Protein AF-A0A227IZY6-F1 (afdb_monomer_lite)

Radius of gyration: 18.01 Å; chains: 1; bounding box: 38×23×50 Å

Structure (mmCIF, N/CA/C/O backbone):
data_AF-A0A227IZY6-F1
#
_entry.id   AF-A0A227IZY6-F1
#
loop_
_atom_site.group_PDB
_atom_site.id
_atom_site.type_symbol
_atom_site.label_atom_id
_atom_site.label_alt_id
_atom_site.label_comp_id
_atom_site.label_asym_id
_atom_site.label_entity_id
_atom_site.label_seq_id
_atom_site.pdbx_PDB_ins_code
_atom_site.Cartn_x
_atom_site.Cartn_y
_atom_site.Cartn_z
_atom_site.occupancy
_atom_site.B_iso_or_equiv
_atom_site.auth_seq_id
_atom_site.auth_comp_id
_atom_site.auth_asym_id
_atom_site.auth_atom_id
_atom_site.pdbx_PDB_model_num
ATOM 1 N N . ASP A 1 1 ? -12.923 -6.815 21.461 1.00 88.06 1 ASP A N 1
ATOM 2 C CA . ASP A 1 1 ? -12.351 -5.858 22.410 1.00 88.06 1 ASP A CA 1
ATOM 3 C C . ASP A 1 1 ? -10.845 -6.022 22.336 1.00 88.06 1 ASP A C 1
ATOM 5 O O . ASP A 1 1 ? -10.400 -7.162 22.264 1.00 88.06 1 ASP A O 1
ATOM 9 N N . PHE A 1 2 ? -10.106 -4.923 22.218 1.00 94.81 2 PHE A N 1
ATOM 10 C CA . PHE A 1 2 ? -8.647 -4.906 22.063 1.00 94.81 2 PHE A CA 1
ATOM 11 C C . PHE A 1 2 ? -7.969 -3.984 23.090 1.00 94.81 2 PHE A C 1
ATOM 13 O O . PHE A 1 2 ? -6.797 -3.645 22.917 1.00 94.81 2 PHE A O 1
ATOM 20 N N . SER A 1 3 ? -8.681 -3.587 24.152 1.00 94.81 3 SER A N 1
ATOM 21 C CA . SER A 1 3 ? -8.187 -2.651 25.171 1.00 94.81 3 SER A CA 1
ATOM 22 C C . SER A 1 3 ? -6.885 -3.090 25.846 1.00 94.81 3 SER A C 1
ATOM 24 O O . SER A 1 3 ? -6.077 -2.242 26.208 1.00 94.81 3 SER A O 1
ATOM 26 N N . ASP A 1 4 ? -6.644 -4.400 25.965 1.00 96.81 4 ASP A N 1
ATOM 27 C CA . ASP A 1 4 ? -5.420 -4.948 26.570 1.00 96.81 4 ASP A CA 1
ATOM 28 C C . ASP A 1 4 ? -4.173 -4.773 25.680 1.00 96.81 4 ASP A C 1
ATOM 30 O O . ASP A 1 4 ? -3.046 -4.922 26.149 1.00 96.81 4 ASP A O 1
ATOM 34 N N . LEU A 1 5 ? -4.358 -4.472 24.388 1.00 97.56 5 LEU A N 1
ATOM 35 C 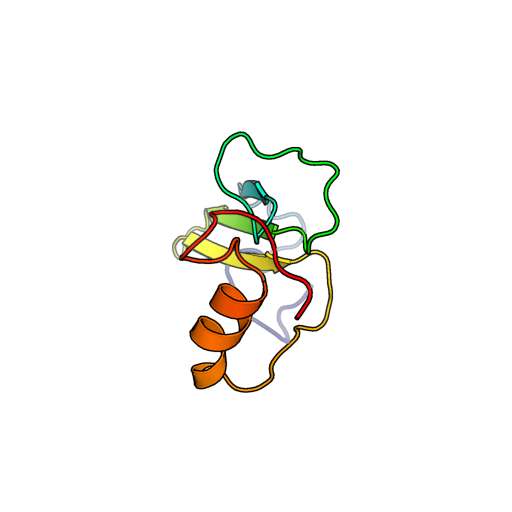CA . LEU A 1 5 ? -3.281 -4.345 23.399 1.00 97.56 5 LEU A CA 1
ATOM 36 C C . LEU A 1 5 ? -3.067 -2.904 22.928 1.00 97.56 5 LEU A C 1
ATOM 38 O O . LEU A 1 5 ? -1.954 -2.538 22.549 1.00 97.56 5 LEU A O 1
ATOM 42 N N . THR A 1 6 ? -4.123 -2.088 22.879 1.00 97.25 6 THR A N 1
ATOM 43 C CA . THR A 1 6 ? -4.049 -0.726 22.343 1.00 97.25 6 THR A CA 1
ATOM 44 C C . THR A 1 6 ? -5.143 0.182 22.895 1.00 97.25 6 THR A C 1
ATOM 46 O O . THR A 1 6 ? -6.254 -0.251 23.182 1.00 97.25 6 THR A O 1
ATOM 49 N N . VAL A 1 7 ? -4.833 1.477 22.962 1.00 96.19 7 VAL A N 1
ATOM 50 C CA . VAL A 1 7 ? -5.772 2.563 23.292 1.00 96.19 7 VAL A CA 1
ATOM 51 C C . VAL A 1 7 ? -6.173 3.381 22.054 1.00 96.19 7 VAL A C 1
ATOM 53 O O . VAL A 1 7 ? -6.676 4.495 22.176 1.00 96.19 7 VAL A O 1
ATOM 56 N N . SER A 1 8 ? -5.898 2.868 20.849 1.00 97.00 8 SER A N 1
ATOM 57 C CA . SER A 1 8 ? -6.126 3.587 19.591 1.00 97.00 8 SER A CA 1
ATOM 58 C C . SER A 1 8 ? -7.613 3.841 19.323 1.00 97.00 8 SER A C 1
ATOM 60 O O . SER A 1 8 ? -8.442 2.935 19.447 1.00 97.00 8 SER A O 1
ATOM 62 N N . ALA A 1 9 ? -7.926 5.066 18.886 1.00 96.56 9 ALA A N 1
ATOM 63 C CA . ALA A 1 9 ? -9.274 5.561 18.611 1.00 96.56 9 ALA A CA 1
ATOM 64 C C . ALA A 1 9 ? -10.225 4.572 17.897 1.00 96.56 9 ALA A C 1
ATOM 66 O O . ALA A 1 9 ? -11.344 4.402 18.380 1.00 96.56 9 ALA A O 1
ATOM 67 N N . PRO A 1 10 ? -9.857 3.867 16.806 1.00 96.31 10 PRO A N 1
ATOM 68 C CA . PRO A 1 10 ? -10.788 2.967 16.116 1.00 96.31 10 PRO A CA 1
ATOM 69 C C . PRO A 1 10 ? -11.299 1.786 16.957 1.00 96.31 10 PRO A C 1
ATOM 71 O O . PRO A 1 10 ? -12.313 1.190 16.605 1.00 96.31 10 PRO A O 1
ATOM 74 N N . PHE A 1 11 ? -10.619 1.434 18.054 1.00 96.69 11 PHE A N 1
ATOM 75 C CA . PHE A 1 11 ? -10.888 0.218 18.831 1.00 96.69 11 PHE A CA 1
ATOM 76 C C . PHE A 1 11 ? -11.427 0.483 20.243 1.00 96.69 11 PHE A C 1
ATOM 78 O O . PHE A 1 11 ? -11.563 -0.458 21.022 1.00 96.69 11 PHE A O 1
ATOM 85 N N . THR A 1 12 ? -11.749 1.736 20.579 1.00 95.31 12 THR A N 1
ATOM 86 C CA . THR A 1 12 ? -12.131 2.142 21.945 1.00 95.31 12 THR A CA 1
ATOM 87 C C . THR A 1 12 ? -13.490 1.616 22.405 1.00 95.31 12 THR A C 1
ATOM 89 O O . THR A 1 12 ? -13.749 1.582 23.602 1.00 95.31 12 THR A O 1
ATOM 92 N N . GLU A 1 13 ? -14.380 1.243 21.483 1.00 94.56 13 GLU A N 1
ATOM 93 C CA . GLU A 1 13 ? -15.725 0.765 21.810 1.00 94.56 13 GLU A CA 1
ATOM 94 C C . GLU A 1 13 ? -16.205 -0.285 20.801 1.00 94.56 13 GLU A C 1
ATOM 96 O O . GLU A 1 13 ? -15.972 -0.184 19.591 1.00 94.56 13 GLU A O 1
ATOM 101 N N . LYS A 1 14 ? -16.916 -1.308 21.289 1.00 95.38 14 LYS A N 1
ATOM 102 C CA . LYS A 1 14 ? -17.530 -2.327 20.434 1.00 95.38 14 LYS A CA 1
ATOM 103 C C . LYS A 1 14 ? -18.604 -1.693 19.547 1.00 95.38 14 LYS A C 1
ATOM 105 O O . LYS A 1 14 ? -19.579 -1.149 20.042 1.00 95.38 14 LYS A O 1
ATOM 110 N N . GLY A 1 15 ? -18.463 -1.851 18.232 1.00 95.56 15 GLY A N 1
ATOM 111 C CA . GLY A 1 15 ? -19.418 -1.312 17.259 1.00 95.56 15 GLY A CA 1
ATOM 112 C C . GLY A 1 15 ? -19.131 0.127 16.829 1.00 95.56 15 GLY A C 1
ATOM 113 O O . GLY A 1 15 ? -19.870 0.651 15.998 1.00 95.56 15 GLY A O 1
ATOM 114 N N . LYS A 1 16 ? -18.048 0.746 17.325 1.00 96.25 16 LYS A N 1
ATOM 115 C CA . LYS A 1 16 ? -17.578 2.038 16.820 1.00 96.25 16 LYS A CA 1
ATOM 116 C C . LYS A 1 16 ? -17.305 1.951 15.318 1.00 96.25 16 LYS A C 1
ATOM 118 O O . LYS A 1 16 ? -16.623 1.042 14.847 1.00 96.25 16 LYS A O 1
ATOM 123 N N . VAL A 1 17 ? -17.832 2.919 14.572 1.00 97.69 17 VAL A N 1
ATOM 124 C CA . VAL A 1 17 ? -17.612 3.052 13.129 1.00 97.69 17 VAL A CA 1
ATOM 125 C C . VAL A 1 17 ? -16.640 4.198 12.888 1.00 97.69 17 VAL A C 1
ATOM 127 O O . VAL A 1 17 ? -16.916 5.341 13.245 1.00 97.69 17 VAL A O 1
ATOM 130 N N . THR A 1 18 ? -15.510 3.898 12.255 1.00 98.25 18 THR A N 1
ATOM 131 C CA . THR A 1 18 ? -14.537 4.900 11.812 1.00 98.25 18 THR A CA 1
ATOM 132 C C . THR A 1 18 ? -14.636 5.042 10.295 1.00 98.25 18 THR A C 1
ATOM 134 O O . THR A 1 18 ? -14.463 4.041 9.596 1.00 98.25 18 THR A O 1
ATOM 137 N N . PRO A 1 19 ? -14.908 6.244 9.756 1.00 98.56 19 PRO A N 1
ATOM 138 C CA . PRO A 1 19 ? -1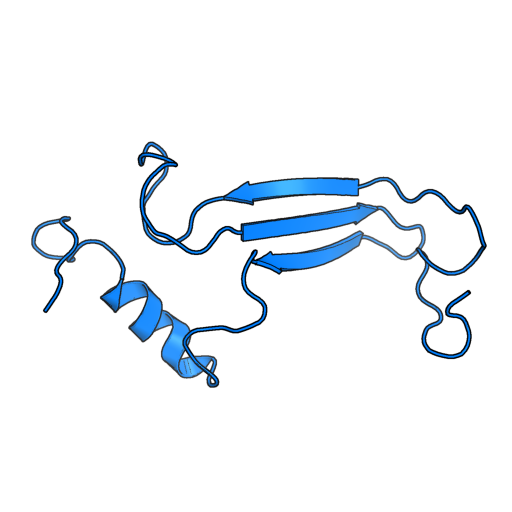4.882 6.464 8.317 1.00 98.56 19 PRO A CA 1
ATOM 139 C C . PRO A 1 19 ? -13.500 6.149 7.745 1.00 98.56 19 PRO A C 1
ATOM 141 O O . PRO A 1 19 ? -12.477 6.490 8.348 1.00 98.56 19 PRO A O 1
ATOM 144 N N . VAL A 1 20 ? -13.469 5.534 6.563 1.00 98.81 20 VAL A N 1
ATOM 145 C CA . VAL A 1 20 ? -12.220 5.199 5.875 1.00 98.81 20 VAL A CA 1
ATOM 146 C C . VAL A 1 20 ? -12.251 5.582 4.402 1.00 98.81 20 VAL A C 1
ATOM 148 O O . VAL A 1 20 ? -13.307 5.603 3.771 1.00 98.81 20 VAL A O 1
ATOM 151 N N . PHE A 1 21 ? -11.071 5.831 3.843 1.00 98.81 21 PHE A N 1
ATOM 152 C CA . PHE A 1 21 ? -10.835 5.869 2.402 1.00 98.81 21 PHE A CA 1
ATOM 153 C C . PHE A 1 21 ? -9.782 4.824 2.034 1.00 98.81 21 PHE A C 1
ATOM 155 O O . PHE A 1 21 ? -8.747 4.727 2.696 1.00 98.81 21 PHE A O 1
ATOM 162 N N . VAL A 1 22 ? -10.032 4.060 0.969 1.00 98.88 22 VAL A N 1
ATOM 163 C CA . VAL A 1 22 ? -9.136 2.994 0.506 1.00 98.88 22 VAL A CA 1
ATOM 164 C C . VAL A 1 22 ? -8.653 3.293 -0.907 1.00 98.88 22 VAL A C 1
ATOM 166 O O . VAL A 1 22 ? -9.449 3.626 -1.785 1.00 98.88 22 VAL A O 1
ATOM 169 N N . ARG A 1 23 ? -7.349 3.119 -1.143 1.00 98.81 23 ARG A N 1
ATOM 170 C CA . ARG A 1 23 ? -6.749 3.155 -2.479 1.00 98.81 23 ARG A CA 1
ATOM 171 C C . ARG A 1 23 ? -6.005 1.859 -2.773 1.00 98.81 23 ARG A C 1
ATOM 173 O O . ARG A 1 23 ? -5.046 1.515 -2.081 1.00 98.81 23 ARG A O 1
ATOM 180 N N . PHE A 1 24 ? -6.393 1.222 -3.873 1.00 98.69 24 PHE A N 1
ATOM 181 C CA . PHE A 1 24 ? -5.659 0.112 -4.471 1.00 98.69 24 PHE A CA 1
ATOM 182 C C . PHE A 1 24 ? -4.708 0.603 -5.566 1.00 98.69 24 PHE A C 1
ATOM 184 O O . PHE A 1 24 ? -4.977 1.617 -6.217 1.00 98.69 24 PHE A O 1
ATOM 191 N N . SER A 1 25 ? -3.588 -0.093 -5.773 1.00 98.62 25 SER A N 1
ATOM 192 C CA . SER A 1 25 ? -2.684 0.192 -6.897 1.00 98.62 25 SER A CA 1
ATOM 193 C C . SER A 1 25 ? -1.753 -0.962 -7.252 1.00 98.62 25 SER A C 1
ATOM 195 O O . SER A 1 25 ? -1.538 -1.869 -6.455 1.00 98.62 25 SER A O 1
ATOM 197 N N . THR A 1 26 ? -1.151 -0.882 -8.435 1.00 98.50 26 THR A N 1
ATOM 198 C CA . THR A 1 26 ? 0.094 -1.578 -8.799 1.00 98.50 26 THR A CA 1
ATOM 199 C C . THR A 1 26 ? 1.319 -0.819 -8.248 1.00 98.50 26 THR A C 1
ATOM 201 O O . THR A 1 26 ? 1.150 0.180 -7.536 1.00 98.50 26 THR A O 1
ATOM 204 N N . VAL A 1 27 ? 2.542 -1.292 -8.521 1.00 97.81 27 VAL A N 1
ATOM 205 C CA . VAL A 1 27 ? 3.800 -0.753 -7.963 1.00 97.81 27 VAL A CA 1
ATOM 206 C C . VAL A 1 27 ? 4.782 -0.316 -9.056 1.00 97.81 27 VAL A C 1
ATOM 208 O O . VAL A 1 27 ? 5.289 0.806 -9.025 1.00 97.81 27 VAL A O 1
ATOM 211 N N . ILE A 1 28 ? 5.076 -1.188 -10.019 1.00 96.94 28 ILE A N 1
ATOM 212 C CA . ILE A 1 28 ? 6.230 -1.045 -10.914 1.00 96.94 28 ILE A CA 1
ATOM 213 C C . ILE A 1 28 ? 5.995 0.020 -11.985 1.00 96.94 28 ILE A C 1
ATOM 215 O O . ILE A 1 28 ? 6.824 0.916 -12.177 1.00 96.94 28 ILE A O 1
ATOM 219 N N . HIS A 1 29 ? 4.874 -0.074 -12.695 1.00 97.31 29 HIS A N 1
ATOM 220 C CA . HIS A 1 29 ? 4.637 0.680 -13.922 1.00 97.31 29 HIS A CA 1
ATOM 221 C C . HIS A 1 29 ? 3.862 1.984 -13.677 1.00 97.31 29 HIS A C 1
ATOM 223 O O . HIS A 1 29 ? 3.163 2.152 -12.679 1.00 97.31 29 HIS A O 1
ATOM 229 N N . SER A 1 30 ? 3.999 2.933 -14.603 1.00 95.38 30 SER A N 1
ATOM 230 C CA . SER A 1 30 ? 3.390 4.265 -14.516 1.00 95.38 30 SER A CA 1
ATOM 231 C C . SER A 1 30 ? 1.864 4.252 -14.685 1.00 95.38 30 SER A C 1
ATOM 233 O O . SER A 1 30 ? 1.253 3.241 -15.045 1.00 95.38 30 SER A O 1
ATOM 235 N N . LYS A 1 31 ? 1.233 5.413 -14.460 1.00 96.81 31 LYS A N 1
ATOM 236 C CA . LYS A 1 31 ? -0.189 5.637 -14.761 1.00 96.81 31 LYS A CA 1
ATOM 237 C C . LYS A 1 31 ? -0.489 5.268 -16.221 1.00 96.81 31 LYS A C 1
ATOM 239 O O . LYS A 1 31 ? 0.241 5.677 -17.116 1.00 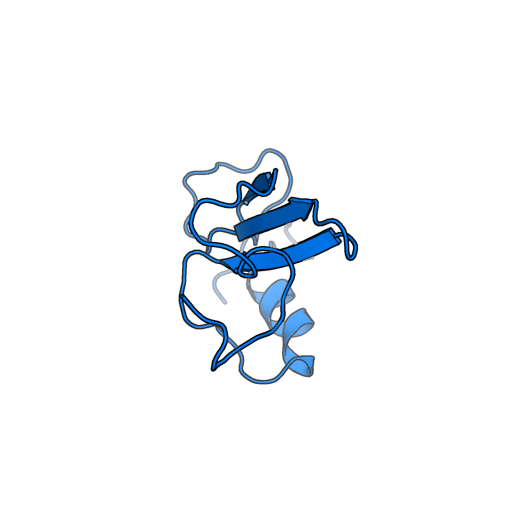96.81 31 LYS A O 1
ATOM 244 N N . GLY A 1 32 ? -1.576 4.528 -16.438 1.00 96.25 32 GLY A N 1
ATOM 245 C CA . GLY A 1 32 ? -1.962 4.007 -17.755 1.00 96.25 32 GLY A CA 1
ATOM 246 C C . GLY A 1 32 ? -1.404 2.615 -18.068 1.00 96.25 32 GLY A C 1
ATOM 247 O O . GLY A 1 32 ? -1.726 2.064 -19.114 1.00 96.25 32 GLY A O 1
ATOM 248 N N . SER A 1 33 ? -0.599 2.032 -17.174 1.00 97.69 33 SER A N 1
ATOM 249 C CA . SER A 1 33 ? -0.175 0.637 -17.303 1.00 97.69 33 SER A CA 1
ATOM 250 C C . SER A 1 33 ? -1.336 -0.347 -17.085 1.00 97.69 33 SER A C 1
ATOM 252 O O . SER A 1 33 ? -2.266 -0.039 -16.335 1.00 97.69 33 SER A O 1
ATOM 254 N N . PRO A 1 34 ? -1.302 -1.537 -17.715 1.00 98.19 34 PRO A N 1
ATOM 255 C CA . PRO A 1 34 ? -2.335 -2.547 -17.516 1.00 98.19 34 PRO A CA 1
ATOM 256 C C . PRO A 1 34 ? -2.378 -3.055 -16.068 1.00 98.19 34 PRO A C 1
ATOM 258 O O . PRO A 1 34 ? -1.378 -3.517 -15.519 1.00 98.19 34 PRO A O 1
ATOM 261 N N . GLU A 1 35 ? -3.567 -3.059 -15.467 1.00 98.31 35 GLU A N 1
ATOM 262 C CA . GLU A 1 35 ? -3.783 -3.529 -14.088 1.00 98.31 35 GLU A CA 1
ATOM 263 C C . GLU A 1 35 ? -3.629 -5.052 -13.930 1.00 98.31 35 GLU A C 1
ATOM 265 O O . GLU A 1 35 ? -3.602 -5.572 -12.814 1.00 98.31 35 GLU A O 1
ATOM 270 N N . THR A 1 36 ? -3.514 -5.784 -15.041 1.00 98.12 36 THR A N 1
ATOM 271 C CA . THR A 1 36 ? -3.366 -7.245 -15.091 1.00 98.12 36 THR A CA 1
ATOM 272 C C . THR A 1 36 ? -1.913 -7.718 -15.028 1.00 98.12 36 THR A C 1
ATOM 274 O O . THR A 1 36 ? -1.672 -8.918 -14.906 1.00 98.12 36 THR A O 1
ATOM 277 N N . LEU A 1 37 ? -0.934 -6.806 -15.061 1.00 97.38 37 LEU A N 1
ATOM 278 C CA . LEU A 1 37 ? 0.481 -7.160 -14.933 1.00 97.38 37 LEU A CA 1
ATOM 279 C C . LEU A 1 37 ? 0.787 -7.760 -13.555 1.00 97.38 37 LEU A C 1
ATOM 281 O O . LEU A 1 37 ? 0.203 -7.373 -12.535 1.00 97.38 37 LEU A O 1
ATOM 285 N N . ARG A 1 38 ? 1.741 -8.695 -13.517 1.00 97.19 38 ARG A N 1
ATOM 286 C CA . ARG A 1 38 ? 2.246 -9.281 -12.272 1.00 97.19 38 ARG A CA 1
ATOM 287 C C . ARG A 1 38 ? 2.946 -8.203 -11.450 1.00 97.19 38 ARG A C 1
ATOM 289 O O . ARG A 1 38 ? 3.948 -7.653 -11.884 1.00 97.19 38 ARG A O 1
ATOM 296 N N . ASP A 1 39 ? 2.414 -7.926 -10.268 1.00 97.94 39 ASP A N 1
ATOM 297 C CA . ASP A 1 39 ? 2.936 -6.907 -9.356 1.00 97.94 39 ASP A CA 1
ATOM 298 C C . ASP A 1 39 ? 2.331 -7.149 -7.963 1.00 97.94 39 ASP A C 1
ATOM 300 O O . ASP A 1 39 ? 1.183 -7.618 -7.901 1.00 97.94 39 ASP A O 1
ATOM 304 N N . PRO A 1 40 ? 2.994 -6.798 -6.845 1.00 98.12 40 PRO A N 1
ATOM 305 C CA . PRO A 1 40 ? 2.279 -6.589 -5.595 1.00 98.12 40 PRO A CA 1
ATOM 306 C C . PRO A 1 40 ? 1.160 -5.560 -5.784 1.00 98.12 40 PRO A C 1
ATOM 308 O O . PRO A 1 40 ? 1.185 -4.724 -6.693 1.00 98.12 40 PRO A O 1
ATOM 311 N N . ARG A 1 41 ? 0.151 -5.626 -4.922 1.00 98.62 41 ARG A N 1
ATOM 312 C CA . ARG A 1 41 ? -0.973 -4.695 -4.929 1.00 98.62 41 ARG A CA 1
ATOM 313 C C . ARG A 1 41 ? -0.949 -3.875 -3.652 1.00 98.62 41 ARG A C 1
ATOM 315 O O . ARG A 1 41 ? -1.016 -4.440 -2.561 1.00 98.62 41 ARG A O 1
ATOM 322 N N . GLY A 1 42 ? -0.864 -2.558 -3.804 1.00 98.75 42 GLY A N 1
ATOM 323 C CA . GLY A 1 42 ? -1.046 -1.618 -2.708 1.00 98.75 42 GLY A CA 1
ATOM 324 C C . GLY A 1 42 ? -2.476 -1.695 -2.187 1.00 98.75 42 GLY A C 1
ATOM 325 O O . GLY A 1 42 ? -3.418 -1.769 -2.975 1.00 98.75 42 GLY A O 1
ATOM 326 N N . PHE A 1 43 ? -2.625 -1.681 -0.868 1.00 98.81 43 PHE A N 1
ATOM 327 C CA . PHE A 1 43 ? -3.896 -1.646 -0.152 1.00 98.81 43 PHE A CA 1
ATOM 328 C C . PHE A 1 43 ? -3.758 -0.625 0.980 1.00 98.81 43 PHE A C 1
ATOM 330 O O . PHE A 1 43 ? -3.625 -0.965 2.155 1.00 98.81 43 PHE A O 1
ATOM 337 N N . ALA A 1 44 ? -3.756 0.653 0.609 1.00 98.81 44 ALA A N 1
ATOM 338 C CA . ALA A 1 44 ? -3.641 1.740 1.569 1.00 98.81 44 ALA A CA 1
ATOM 339 C C . ALA A 1 44 ? -5.025 2.120 2.101 1.00 98.81 44 ALA A C 1
ATOM 341 O O . ALA A 1 44 ? -5.920 2.438 1.314 1.00 98.81 44 ALA A O 1
ATOM 342 N N . THR A 1 45 ? -5.182 2.121 3.425 1.00 98.88 45 THR A N 1
ATOM 343 C CA . THR A 1 45 ? -6.417 2.536 4.105 1.00 98.88 45 THR A CA 1
ATOM 344 C C . THR A 1 45 ? -6.132 3.716 5.022 1.00 98.88 45 THR A C 1
ATOM 346 O O . THR A 1 45 ? -5.288 3.622 5.909 1.00 98.88 45 THR A O 1
ATOM 349 N N . LYS A 1 46 ? -6.851 4.818 4.816 1.00 98.81 46 LYS A N 1
ATOM 350 C CA . LYS A 1 46 ? -6.842 5.994 5.688 1.00 98.81 46 LYS A CA 1
ATOM 351 C C . LYS A 1 46 ? -8.057 5.947 6.601 1.00 98.81 46 LYS A C 1
ATOM 353 O O . LYS A 1 46 ? -9.177 5.936 6.099 1.00 98.81 46 LYS A O 1
ATOM 358 N N . PHE A 1 47 ? -7.833 5.957 7.908 1.00 98.69 47 PHE A N 1
ATOM 359 C CA . PHE A 1 47 ? -8.851 6.040 8.950 1.00 98.69 47 PHE A CA 1
ATOM 360 C C . PHE A 1 47 ? -8.969 7.483 9.434 1.00 98.69 47 PHE A C 1
ATOM 362 O O . PHE A 1 47 ? -7.984 8.072 9.882 1.00 98.69 47 PHE A O 1
ATOM 369 N N . TYR A 1 48 ? -10.173 8.044 9.365 1.00 98.44 48 TYR A N 1
ATOM 370 C CA . TYR A 1 48 ? -10.469 9.388 9.855 1.00 98.44 48 TYR A CA 1
ATOM 371 C C . TYR A 1 48 ? -10.943 9.294 11.307 1.00 98.44 48 TYR A C 1
ATOM 373 O O . TYR A 1 48 ? -12.127 9.078 11.567 1.00 98.44 48 TYR A O 1
ATOM 381 N N . THR A 1 49 ? -10.006 9.381 12.252 1.00 98.06 49 THR A N 1
ATOM 382 C CA . THR A 1 49 ? -10.280 9.208 13.689 1.00 98.06 49 THR A CA 1
ATOM 383 C C . THR A 1 49 ? -10.372 10.553 14.411 1.00 98.06 49 THR A C 1
ATOM 385 O O . THR A 1 49 ? -9.869 11.567 13.925 1.00 98.06 49 THR A O 1
ATOM 388 N N . GLU A 1 50 ? -10.951 10.571 15.611 1.00 97.44 50 GLU A N 1
ATOM 389 C CA . GLU A 1 50 ? -10.985 11.756 16.476 1.00 97.44 50 GLU A CA 1
ATOM 390 C C . GLU A 1 50 ? -9.608 12.158 17.039 1.00 97.44 50 GLU A C 1
ATOM 392 O O . GLU A 1 50 ? -9.443 13.279 17.512 1.00 97.44 50 GLU A O 1
ATOM 397 N N . GLN A 1 51 ? -8.610 11.269 16.962 1.00 97.44 51 GLN A N 1
ATOM 398 C CA . GLN A 1 51 ? -7.217 11.526 17.352 1.00 97.44 51 GLN A CA 1
ATOM 399 C C . GLN A 1 51 ? -6.325 11.905 16.156 1.00 97.44 51 GLN A C 1
ATOM 401 O O . GLN A 1 51 ? -5.107 12.006 16.290 1.00 97.44 51 GLN A O 1
ATOM 406 N N . GLY A 1 52 ? -6.922 12.120 14.980 1.00 98.06 52 GLY A N 1
ATOM 407 C CA . GLY A 1 52 ? -6.222 12.406 13.732 1.00 98.06 52 GLY A CA 1
ATOM 408 C C . GLY A 1 52 ? -6.307 11.263 12.722 1.00 98.06 52 GLY A C 1
ATOM 409 O O . GLY A 1 52 ? -6.950 10.235 12.945 1.00 98.06 52 GLY A O 1
ATOM 410 N N . ASN A 1 53 ? -5.668 11.450 11.570 1.00 98.44 53 ASN A N 1
ATOM 411 C CA . ASN A 1 53 ? -5.664 10.430 10.526 1.00 98.44 53 ASN A CA 1
ATOM 412 C C . ASN A 1 53 ? -4.678 9.314 10.872 1.00 98.44 53 ASN A C 1
ATOM 414 O O . ASN A 1 53 ? -3.516 9.588 11.171 1.00 98.44 53 ASN A O 1
ATOM 418 N N . TRP A 1 54 ? -5.114 8.065 10.736 1.00 98.44 54 TRP A N 1
ATOM 419 C CA . TRP A 1 54 ? -4.222 6.911 10.741 1.00 98.44 54 TRP A CA 1
ATOM 420 C C . TRP A 1 54 ? -4.157 6.308 9.340 1.00 98.44 54 TRP A C 1
ATOM 422 O O . TRP A 1 54 ? -5.177 5.917 8.779 1.00 98.44 54 TRP A O 1
ATOM 432 N N . ASP A 1 55 ? -2.951 6.227 8.782 1.00 98.75 55 ASP A N 1
ATOM 433 C CA . ASP A 1 55 ? -2.706 5.607 7.483 1.00 98.75 55 ASP A CA 1
ATOM 434 C C . ASP A 1 55 ? -2.093 4.217 7.659 1.00 98.75 55 ASP A C 1
ATOM 436 O O . ASP A 1 55 ? -0.924 4.072 8.018 1.00 98.75 55 ASP A O 1
ATOM 440 N N . LEU A 1 56 ? -2.879 3.181 7.367 1.00 98.50 56 LEU A N 1
ATOM 441 C CA . LEU A 1 56 ? -2.393 1.813 7.244 1.00 98.50 56 LEU A CA 1
ATOM 442 C C . LEU A 1 56 ? -1.955 1.577 5.794 1.00 98.50 56 LEU A C 1
ATOM 444 O O . LEU A 1 56 ? -2.750 1.191 4.933 1.00 98.50 56 LEU A O 1
ATOM 448 N N . VAL A 1 57 ? -0.683 1.865 5.516 1.00 98.69 57 VAL A N 1
ATOM 449 C CA . VAL A 1 57 ? -0.082 1.752 4.178 1.00 98.69 57 VAL A CA 1
ATOM 450 C C 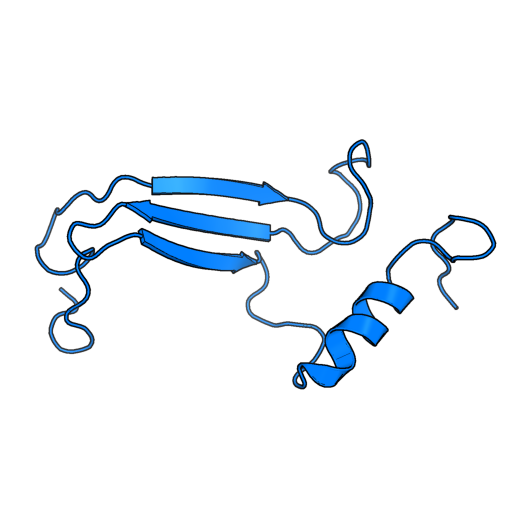. VAL A 1 57 ? 0.436 0.327 3.966 1.00 98.69 57 VAL A C 1
ATOM 452 O O . VAL A 1 57 ? 1.604 0.034 4.212 1.00 98.69 57 VAL A O 1
ATOM 455 N N . GLY A 1 58 ? -0.463 -0.572 3.560 1.00 98.50 58 GLY A N 1
ATOM 456 C CA . GLY A 1 58 ? -0.179 -1.995 3.369 1.00 98.50 58 GLY A CA 1
ATOM 457 C C . GLY A 1 58 ? -0.149 -2.452 1.909 1.00 98.50 58 GLY A C 1
ATOM 458 O O . GLY A 1 58 ? -0.455 -1.695 0.985 1.00 98.50 58 GLY A O 1
ATOM 459 N N . ASN A 1 59 ? 0.172 -3.736 1.731 1.00 98.38 59 ASN A N 1
ATOM 460 C CA . ASN A 1 59 ? 0.102 -4.471 0.468 1.00 98.38 59 ASN A CA 1
ATOM 461 C C . ASN A 1 59 ? -0.745 -5.746 0.635 1.00 98.38 59 ASN A C 1
ATOM 463 O O . ASN A 1 59 ? -1.054 -6.162 1.748 1.00 98.38 59 ASN A O 1
ATOM 467 N N . ASN A 1 60 ? -1.074 -6.408 -0.475 1.00 98.38 60 ASN A N 1
ATOM 468 C CA . ASN A 1 60 ? -1.757 -7.707 -0.486 1.00 98.38 60 ASN A CA 1
ATOM 469 C C . ASN A 1 60 ? -0.867 -8.905 -0.091 1.00 98.38 60 ASN A C 1
ATOM 471 O O . ASN A 1 60 ? -1.376 -10.014 0.048 1.00 98.38 60 ASN A O 1
ATOM 475 N N . LEU A 1 61 ? 0.448 -8.706 0.043 1.00 97.81 61 LEU A N 1
ATOM 476 C CA . LEU A 1 61 ? 1.405 -9.725 0.475 1.00 97.81 61 LEU A CA 1
ATOM 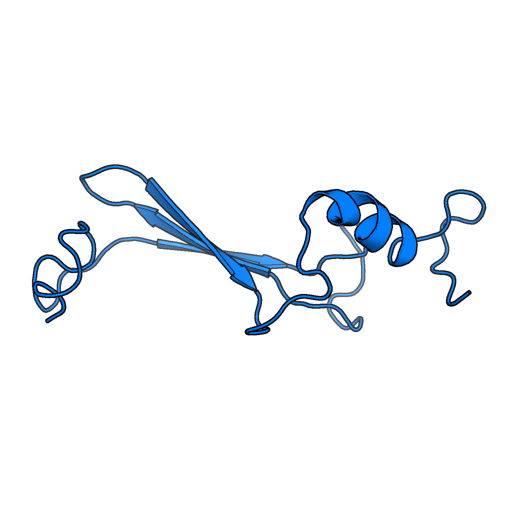477 C C . LEU A 1 61 ? 1.816 -9.467 1.936 1.00 97.81 61 LEU A C 1
ATOM 479 O O . LEU A 1 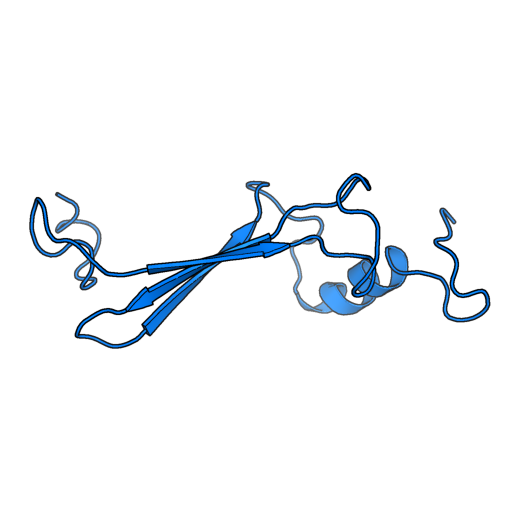61 ? 2.073 -8.315 2.282 1.00 97.81 61 LEU A O 1
ATOM 483 N N . PRO A 1 62 ? 1.949 -10.509 2.780 1.00 97.56 62 PRO A N 1
ATOM 484 C CA . PRO A 1 62 ? 2.342 -10.356 4.185 1.00 97.56 62 PRO A CA 1
ATOM 485 C C . PRO A 1 62 ? 3.860 -10.188 4.389 1.00 97.56 62 PRO A C 1
ATOM 487 O O . PRO A 1 62 ? 4.322 -10.041 5.516 1.00 97.56 62 PRO A O 1
ATOM 490 N N . VAL A 1 63 ? 4.643 -10.247 3.310 1.00 97.88 63 VAL A N 1
ATOM 491 C CA . VAL A 1 63 ? 6.106 -10.109 3.298 1.00 97.88 63 VAL A CA 1
ATOM 492 C C . VAL A 1 63 ? 6.529 -9.133 2.203 1.00 97.88 63 VAL A C 1
ATOM 494 O O . VAL A 1 63 ? 5.727 -8.758 1.344 1.00 97.88 63 VAL A O 1
ATOM 497 N N . PHE A 1 64 ? 7.804 -8.747 2.209 1.00 98.00 64 PHE A N 1
ATOM 498 C CA . PHE A 1 64 ? 8.382 -7.856 1.208 1.00 98.00 64 PHE A CA 1
ATOM 499 C C . PHE A 1 64 ? 9.732 -8.373 0.697 1.00 98.00 64 PHE A C 1
ATOM 501 O O . PHE A 1 64 ? 10.335 -9.256 1.302 1.00 98.00 64 PHE A O 1
ATOM 508 N N . PHE A 1 65 ? 10.199 -7.839 -0.434 1.00 97.50 65 PHE A N 1
ATOM 509 C CA . PHE A 1 65 ? 11.397 -8.332 -1.133 1.00 97.50 65 PHE A CA 1
ATOM 510 C C . PHE A 1 65 ? 12.708 -8.070 -0.388 1.00 97.50 65 PHE A C 1
ATOM 512 O O . PHE A 1 65 ? 13.705 -8.752 -0.608 1.00 97.50 65 PHE A O 1
ATOM 519 N N . ILE A 1 66 ? 12.714 -7.056 0.473 1.00 98.44 66 ILE A N 1
ATOM 520 C CA . ILE A 1 66 ? 13.888 -6.590 1.202 1.00 98.44 66 ILE A CA 1
ATOM 521 C C . ILE A 1 66 ? 13.564 -6.489 2.688 1.00 98.44 66 ILE A C 1
ATOM 523 O O . ILE A 1 66 ? 12.417 -6.283 3.080 1.00 98.44 66 ILE A O 1
ATOM 527 N N . ARG A 1 67 ? 14.612 -6.588 3.503 1.00 98.06 67 ARG A N 1
ATOM 528 C CA . ARG A 1 67 ? 14.565 -6.397 4.962 1.00 98.06 67 ARG A CA 1
ATOM 529 C C . ARG A 1 67 ? 15.359 -5.179 5.443 1.00 98.06 67 ARG A C 1
ATOM 531 O O . ARG A 1 67 ? 15.446 -4.949 6.640 1.00 98.06 67 ARG A O 1
ATOM 538 N N . ASP A 1 68 ? 15.954 -4.435 4.511 1.00 98.25 68 ASP A N 1
ATOM 539 C CA . ASP A 1 68 ? 16.723 -3.217 4.764 1.00 98.25 68 ASP A CA 1
ATOM 540 C C . ASP A 1 68 ? 16.216 -2.109 3.836 1.00 98.25 68 ASP A C 1
ATOM 542 O O . ASP A 1 68 ? 16.232 -2.258 2.613 1.00 98.25 68 ASP A O 1
ATOM 546 N N . SER A 1 69 ? 15.755 -1.003 4.424 1.00 98.12 69 SER A N 1
ATOM 547 C CA . SER A 1 69 ? 15.187 0.133 3.691 1.00 98.12 69 SER A CA 1
ATOM 548 C C . SER A 1 69 ? 16.175 0.814 2.741 1.00 98.12 69 SER A C 1
ATOM 550 O O . SER A 1 69 ? 15.746 1.370 1.731 1.00 98.12 69 SER A O 1
ATOM 552 N N . ILE A 1 70 ? 17.487 0.721 2.994 1.00 98.56 70 ILE A N 1
ATOM 553 C CA . ILE A 1 70 ? 18.507 1.337 2.136 1.00 98.56 70 ILE A CA 1
ATOM 554 C C . ILE A 1 70 ? 18.514 0.708 0.735 1.00 98.56 70 ILE A C 1
ATOM 556 O O . ILE A 1 70 ? 18.901 1.362 -0.227 1.00 98.56 70 ILE A O 1
ATOM 560 N N . LYS A 1 71 ? 18.035 -0.540 0.608 1.00 98.50 71 LYS A N 1
ATOM 561 C CA . LYS A 1 71 ? 17.911 -1.277 -0.660 1.00 98.50 71 LYS A CA 1
ATOM 562 C C . LYS A 1 71 ? 16.622 -0.987 -1.422 1.00 98.50 71 LYS A C 1
ATOM 564 O O . LYS A 1 71 ? 16.428 -1.529 -2.507 1.00 98.50 71 LYS A O 1
ATOM 569 N N . PHE A 1 72 ? 15.728 -0.159 -0.881 1.00 98.50 72 PHE A N 1
ATOM 570 C CA . PHE A 1 72 ? 14.458 0.147 -1.534 1.00 98.50 72 PHE A CA 1
ATOM 571 C C . PHE A 1 72 ? 14.633 0.827 -2.902 1.00 98.50 72 PHE A C 1
ATOM 573 O O . PHE A 1 72 ? 14.001 0.359 -3.848 1.00 98.50 72 PHE A O 1
ATOM 580 N N . PRO A 1 73 ? 15.501 1.849 -3.069 1.00 98.50 73 PRO A N 1
ATOM 581 C CA . PRO A 1 73 ? 15.739 2.444 -4.383 1.00 98.50 73 PRO A CA 1
ATOM 582 C C . PRO A 1 73 ? 16.301 1.431 -5.385 1.00 98.50 73 PRO A C 1
ATOM 584 O O . PRO A 1 73 ? 15.803 1.361 -6.504 1.00 98.50 73 PRO A O 1
ATOM 587 N N . ASP A 1 74 ? 17.266 0.602 -4.965 1.00 98.38 74 ASP A N 1
ATOM 588 C CA . ASP A 1 74 ? 17.870 -0.436 -5.813 1.00 98.38 74 ASP A CA 1
ATOM 589 C C . ASP A 1 74 ? 16.814 -1.439 -6.309 1.00 98.38 74 ASP A C 1
ATOM 591 O O . ASP A 1 74 ? 16.714 -1.699 -7.506 1.00 98.38 74 ASP A O 1
ATOM 595 N N . MET A 1 75 ? 15.977 -1.953 -5.400 1.00 97.62 75 MET A N 1
ATOM 596 C CA . MET A 1 75 ? 14.899 -2.894 -5.726 1.00 97.62 75 MET A CA 1
ATOM 597 C C . MET A 1 75 ? 13.847 -2.268 -6.651 1.00 97.62 75 MET A C 1
ATOM 599 O O . MET A 1 75 ? 13.395 -2.903 -7.599 1.00 97.62 75 MET A O 1
ATOM 603 N N . VAL A 1 76 ? 13.457 -1.011 -6.415 1.00 97.69 76 VAL A N 1
ATOM 604 C CA . VAL A 1 76 ? 12.491 -0.327 -7.288 1.00 97.69 76 VAL A CA 1
ATOM 605 C C . VAL A 1 76 ? 13.088 -0.075 -8.673 1.00 97.69 76 VAL A C 1
ATOM 607 O O . VAL A 1 76 ? 12.390 -0.264 -9.668 1.00 97.69 76 VAL A O 1
ATOM 610 N N . HIS A 1 77 ? 14.360 0.325 -8.760 1.00 98.00 77 HIS A N 1
ATOM 611 C CA . HIS A 1 77 ? 15.046 0.520 -10.036 1.00 98.00 77 HIS A CA 1
ATOM 612 C C . HIS A 1 77 ? 15.179 -0.785 -10.823 1.00 98.00 77 HIS A C 1
ATOM 614 O O . HIS A 1 77 ? 14.932 -0.764 -12.024 1.00 98.00 77 HIS A O 1
ATOM 620 N N . SER A 1 78 ? 15.490 -1.909 -10.168 1.00 97.44 78 SER A N 1
ATOM 621 C CA . SER A 1 78 ? 15.637 -3.202 -10.849 1.00 97.44 78 SER A CA 1
ATOM 622 C C . SER A 1 78 ? 14.317 -3.773 -11.371 1.00 97.44 78 SER A C 1
ATOM 624 O O . SER A 1 78 ? 14.323 -4.624 -12.249 1.00 97.44 78 SER A O 1
ATOM 626 N N . LEU A 1 79 ? 13.173 -3.352 -10.822 1.00 97.31 79 LEU A N 1
ATOM 627 C CA . LEU A 1 79 ? 11.858 -3.798 -11.293 1.00 97.31 79 LEU A CA 1
ATOM 628 C C . LEU A 1 79 ? 11.258 -2.874 -12.359 1.00 97.31 79 LEU A C 1
ATOM 630 O O . LEU A 1 79 ? 10.440 -3.327 -13.165 1.00 97.31 79 LEU A O 1
ATOM 634 N N . LYS A 1 80 ? 11.611 -1.583 -12.336 1.00 97.38 80 LYS A N 1
ATOM 635 C CA . LYS A 1 80 ? 11.105 -0.570 -13.270 1.00 97.38 80 LYS A CA 1
ATOM 636 C C . LYS A 1 80 ? 11.656 -0.760 -14.690 1.00 97.38 80 LYS A C 1
ATOM 638 O O . LYS A 1 80 ? 12.661 -1.436 -14.884 1.00 97.38 80 LYS A O 1
ATOM 643 N N . PRO A 1 81 ? 11.009 -0.147 -15.700 1.00 97.56 81 PRO A N 1
ATOM 644 C CA . PRO A 1 81 ? 11.570 -0.086 -17.043 1.00 97.56 81 PRO A CA 1
ATOM 645 C C . PRO A 1 81 ? 12.974 0.532 -17.057 1.00 97.56 81 PRO A C 1
ATOM 647 O O . PRO A 1 81 ? 13.239 1.497 -16.338 1.00 97.56 81 PRO A O 1
ATOM 650 N N . SER A 1 82 ? 13.850 -0.017 -17.899 1.00 97.31 82 SER A N 1
ATOM 651 C CA . SER A 1 82 ? 15.243 0.406 -18.042 1.00 97.31 82 SER A CA 1
ATOM 652 C C . SER A 1 82 ? 15.352 1.901 -18.365 1.00 97.31 82 SER A C 1
ATOM 654 O O . SER A 1 82 ? 14.597 2.400 -19.205 1.00 97.31 82 SER A O 1
ATOM 656 N N . PRO A 1 83 ? 16.325 2.626 -17.784 1.00 97.25 83 PRO A N 1
ATOM 657 C CA . PRO A 1 83 ? 16.537 4.042 -18.084 1.00 97.25 83 PRO A CA 1
ATOM 658 C C . PRO A 1 83 ? 17.022 4.296 -19.521 1.00 97.25 83 PRO A C 1
ATOM 660 O O . PRO A 1 83 ? 17.006 5.439 -19.967 1.00 97.25 83 PRO A O 1
ATOM 663 N N . VAL A 1 84 ? 17.461 3.259 -20.247 1.00 97.94 84 VAL A N 1
ATOM 664 C CA . VAL A 1 84 ? 17.955 3.373 -21.630 1.00 97.94 84 VAL A CA 1
ATOM 665 C C . VAL A 1 84 ? 16.844 3.111 -22.644 1.00 97.94 84 VAL A C 1
ATOM 667 O O . VAL A 1 84 ? 16.733 3.823 -23.639 1.00 97.94 84 VAL A O 1
ATOM 670 N N . THR A 1 85 ? 16.018 2.089 -22.406 1.00 97.69 85 THR A N 1
ATOM 671 C CA . THR A 1 85 ? 15.020 1.616 -23.383 1.00 97.69 85 THR A CA 1
ATOM 672 C C . THR A 1 85 ? 13.582 1.919 -22.982 1.00 97.69 85 THR A C 1
ATOM 674 O O . THR A 1 85 ? 12.688 1.820 -23.819 1.00 97.69 85 THR A O 1
ATOM 677 N N . ASN A 1 86 ? 13.337 2.277 -21.719 1.00 96.81 86 ASN A N 1
ATOM 678 C CA . ASN A 1 86 ? 12.007 2.397 -21.124 1.00 96.81 86 ASN A CA 1
ATOM 679 C C . ASN A 1 86 ? 11.156 1.117 -21.277 1.00 96.81 86 ASN A C 1
ATOM 681 O O . ASN A 1 86 ? 9.928 1.169 -21.355 1.00 96.81 86 ASN A O 1
ATOM 685 N N . VAL A 1 87 ? 11.814 -0.046 -21.292 1.00 95.69 87 VAL A N 1
ATOM 686 C CA . VAL A 1 87 ? 11.198 -1.381 -21.295 1.00 95.69 87 VAL A CA 1
ATOM 687 C C . VAL A 1 87 ? 11.693 -2.152 -20.073 1.00 95.69 87 VAL A C 1
ATOM 689 O O . VAL A 1 87 ? 12.841 -1.983 -19.667 1.00 95.69 87 VAL A O 1
ATOM 692 N N . GLN A 1 88 ? 10.829 -2.960 -19.454 1.00 95.56 88 GLN A N 1
ATOM 693 C CA . GLN A 1 88 ? 11.230 -3.830 -18.345 1.00 95.56 88 GLN A CA 1
ATOM 694 C C . GLN A 1 88 ? 12.279 -4.846 -18.823 1.00 95.56 88 GLN A C 1
ATOM 696 O O . GLN A 1 88 ? 12.065 -5.520 -19.830 1.00 95.56 88 GLN A O 1
ATOM 701 N N . ASP A 1 89 ? 13.396 -4.939 -18.104 1.00 94.31 89 ASP A N 1
ATOM 702 C CA . ASP A 1 89 ? 14.520 -5.823 -18.420 1.00 94.31 89 ASP A CA 1
ATOM 703 C C . ASP A 1 89 ? 14.594 -6.942 -17.367 1.00 94.31 89 ASP A C 1
ATOM 705 O O . ASP A 1 89 ? 14.557 -6.637 -16.175 1.00 94.31 89 ASP A O 1
ATOM 709 N N . PRO A 1 90 ? 14.612 -8.228 -17.761 1.00 92.56 90 PRO A N 1
ATOM 710 C CA . PRO A 1 90 ? 14.759 -9.334 -16.819 1.00 92.56 90 PRO A CA 1
ATOM 711 C C . PRO A 1 90 ? 16.206 -9.589 -16.353 1.00 92.56 90 PRO A C 1
ATOM 713 O O . PRO A 1 90 ? 16.377 -10.427 -15.465 1.00 92.56 90 PRO A O 1
ATOM 716 N N . ASN A 1 91 ? 17.217 -8.954 -16.963 1.00 88.75 91 ASN A N 1
ATOM 717 C CA . ASN A 1 91 ? 18.634 -9.082 -16.580 1.00 88.75 91 ASN A CA 1
ATOM 718 C C . ASN A 1 91 ? 19.029 -8.109 -15.464 1.00 88.75 91 ASN A C 1
ATOM 720 O O . ASN A 1 91 ? 19.946 -8.474 -14.694 1.00 88.75 91 ASN A O 1
#

Organism: Vibrio parahaemolyticus (NCBI:txid670)

InterPro domains:
  IPR011614 Catalase core domain [PF00199] (1-90)
  IPR011614 Catalase core domain [SM01060] (1-91)
  IPR018028 Catalase, mono-functional, haem-containing [PR00067] (15-33)
  IPR018028 Catalase, mono-functional, haem-containing [PR00067] (36-53)
  IPR018028 Catalase, mono-functional, haem-containing [PR00067] (55-73)
  IPR018028 Catalase, mono-functional, haem-containing [PS51402] (1-91)
  IPR018028 Catalase, mono-functional, haem-containing [PTHR11465] (1-91)
  IPR020835 Catalase superfamily [SSF56634] (1-90)

Foldseek 3Di:
DCVVPDPDQQPPDPPDDWDKDWDKDFQQDDPPDDPPDDGWIWTWMWTQGPVGIDIPGDTPDPDDPDPDPVCVVVVNQLQYQDPVPRHRDPD

Secondary structure (DSSP, 8-state):
--TTT---GGGSSTT----EEEEEE-SSSPTT--TTSS---EEEEEEEETTEEEEEEEESSSS-S-S-GGGHHHHHHHHSBPTTTSSB---

pLDDT: mean 97.34, std 1.81, range [88.06, 98.88]

Sequence (91 aa):
DFSDLTVSAPFTEKGKVTPVFVRFSTVIHSKGSPETLRDPRGFATKFYTEQGNWDLVGNNLPVFFIRDSIKFPDMVHSLKPSPVTNVQDPN